Protein AF-B6W8Y2-F1 (afdb_monomer_lite)

Radius of gyration: 13.49 Å; chains: 1; bounding box: 36×32×31 Å

Sequence (85 aa):
MIKNIIFDLDGTISKSADGILNAFEYALDKMGKAYDRDQLFKYIGPPLRDSFVKELGEDLADDGVEFYRSYYLKKENTRHLFMMV

InterPro domains:
  IPR023198 Phosphoglycolate phosphatase-like, domain 2 [G3DSA:1.10.150.240] (16-76)
  IPR036412 HAD-like superfamily [SSF56784] (1-76)
  IPR041492 Haloacid dehalogenase-like hydrolase [PF13419] (5-79)

Foldseek 3Di:
DDDDDDDDDPDCVVVVQVLQLVLLVQLCVVVVHDDDSVVCSVVPPDDQLVSQCVVPNPVCSVSSVVSSVVSVVVVCVVPPDDDDD

pLDDT: mean 75.8, std 20.28, range [34.62, 95.31]

Structure (mmCIF, N/CA/C/O backbone):
data_AF-B6W8Y2-F1
#
_entry.id   AF-B6W8Y2-F1
#
loop_
_atom_site.group_PDB
_atom_site.id
_atom_site.type_symbol
_atom_site.label_atom_id
_atom_site.label_alt_id
_atom_site.label_comp_id
_atom_site.label_asym_id
_atom_site.label_entity_id
_atom_site.label_seq_id
_atom_site.pdbx_PDB_ins_code
_atom_site.Cartn_x
_atom_site.Cartn_y
_atom_site.Cartn_z
_atom_site.occupancy
_atom_site.B_iso_or_equiv
_atom_site.auth_seq_id
_atom_site.auth_comp_id
_atom_site.auth_asym_id
_atom_site.auth_atom_id
_atom_site.pdbx_PDB_model_num
ATOM 1 N N . MET A 1 1 ? 24.716 15.808 -8.882 1.00 38.81 1 MET A N 1
ATOM 2 C CA . MET A 1 1 ? 23.287 15.729 -8.507 1.00 38.81 1 MET A CA 1
ATOM 3 C C . MET A 1 1 ? 22.583 14.897 -9.558 1.00 38.81 1 MET A C 1
ATOM 5 O O . MET A 1 1 ? 22.413 15.389 -10.666 1.00 38.81 1 MET A O 1
ATOM 9 N N . ILE A 1 2 ? 22.248 13.643 -9.262 1.00 37.03 2 ILE A N 1
ATOM 10 C CA . ILE A 1 2 ? 21.468 12.831 -10.200 1.00 37.03 2 ILE A CA 1
ATOM 11 C C . ILE A 1 2 ? 20.010 13.287 -10.078 1.00 37.03 2 ILE A C 1
ATOM 13 O O . ILE A 1 2 ? 19.330 12.977 -9.107 1.00 37.03 2 ILE A O 1
ATOM 17 N N . LYS A 1 3 ? 19.574 14.114 -11.031 1.00 45.38 3 LYS A N 1
ATOM 18 C CA . LYS A 1 3 ? 18.166 14.304 -11.382 1.00 45.38 3 LYS A CA 1
ATOM 19 C C . LYS A 1 3 ? 17.910 13.319 -12.515 1.00 45.38 3 LYS A C 1
ATOM 21 O O . LYS A 1 3 ? 18.696 13.317 -13.457 1.00 45.38 3 LYS A O 1
ATOM 26 N N . ASN A 1 4 ? 16.839 12.542 -12.413 1.00 41.00 4 ASN A N 1
ATOM 27 C CA . ASN A 1 4 ? 16.384 11.499 -13.343 1.00 41.00 4 ASN A CA 1
ATOM 28 C C . ASN A 1 4 ? 16.829 10.091 -12.924 1.00 41.00 4 ASN A C 1
ATOM 30 O O . ASN A 1 4 ? 17.941 9.650 -13.204 1.00 41.00 4 ASN A O 1
ATOM 34 N N . ILE A 1 5 ? 15.907 9.391 -12.261 1.00 50.97 5 ILE A N 1
ATOM 35 C CA . ILE A 1 5 ? 15.909 7.933 -12.169 1.00 50.97 5 ILE A CA 1
ATOM 36 C C . ILE A 1 5 ? 15.195 7.450 -13.434 1.00 50.97 5 ILE A C 1
ATOM 38 O O . ILE A 1 5 ? 14.013 7.731 -13.622 1.00 50.97 5 ILE A O 1
ATOM 42 N N . ILE A 1 6 ? 15.931 6.801 -14.333 1.00 48.38 6 ILE A N 1
ATOM 43 C CA . ILE A 1 6 ? 15.377 6.151 -15.522 1.00 48.38 6 ILE A CA 1
ATOM 44 C C . ILE A 1 6 ? 15.256 4.671 -15.173 1.00 48.38 6 ILE A C 1
ATOM 46 O O . ILE A 1 6 ? 16.269 4.009 -14.958 1.00 48.38 6 ILE A O 1
ATOM 50 N N . PHE A 1 7 ? 14.025 4.174 -15.078 1.00 51.53 7 PHE A N 1
ATOM 51 C CA . PHE A 1 7 ? 13.763 2.743 -14.972 1.00 51.53 7 PHE A CA 1
ATOM 52 C C . PHE A 1 7 ? 13.705 2.132 -16.371 1.00 51.53 7 PHE A C 1
ATOM 54 O O . PHE A 1 7 ? 12.980 2.621 -17.237 1.00 51.53 7 PHE A O 1
ATOM 61 N N . ASP A 1 8 ? 14.468 1.061 -16.570 1.00 48.34 8 ASP A N 1
ATOM 62 C CA . ASP A 1 8 ? 14.359 0.180 -17.731 1.00 48.34 8 ASP A CA 1
ATOM 63 C C . ASP A 1 8 ? 12.996 -0.546 -17.691 1.00 48.34 8 ASP A C 1
ATOM 65 O O . ASP A 1 8 ? 12.647 -1.168 -16.683 1.00 48.34 8 ASP A O 1
ATOM 69 N N . LEU A 1 9 ? 12.178 -0.381 -18.738 1.00 50.38 9 LEU A N 1
ATOM 70 C CA . LEU A 1 9 ? 10.732 -0.659 -18.713 1.00 50.38 9 LEU A CA 1
ATOM 71 C C . LEU A 1 9 ? 10.347 -2.038 -19.297 1.00 50.38 9 LEU A C 1
ATOM 73 O O . LEU A 1 9 ? 9.282 -2.562 -18.973 1.00 50.38 9 LEU A O 1
ATOM 77 N N . ASP A 1 10 ? 11.178 -2.668 -20.132 1.00 50.22 10 ASP A N 1
ATOM 78 C CA . ASP A 1 10 ? 10.665 -3.609 -21.152 1.00 50.22 10 ASP A CA 1
ATOM 79 C C . ASP A 1 10 ? 10.736 -5.119 -20.819 1.00 50.22 10 ASP A C 1
ATOM 81 O O . ASP A 1 10 ? 10.778 -5.982 -21.691 1.00 50.22 10 ASP A O 1
ATOM 85 N N . GLY A 1 11 ? 10.695 -5.496 -19.539 1.00 42.62 11 GLY A N 1
ATOM 86 C CA . GLY A 1 11 ? 10.638 -6.929 -19.182 1.00 42.62 11 GLY A CA 1
ATOM 87 C C . GLY A 1 11 ? 10.297 -7.264 -17.734 1.00 42.62 11 GLY A C 1
ATOM 88 O O . GLY A 1 11 ? 9.867 -8.380 -17.429 1.00 42.62 11 GLY A O 1
ATOM 89 N N . THR A 1 12 ? 10.432 -6.290 -16.836 1.00 48.75 12 THR A N 1
ATOM 90 C CA . THR A 1 12 ? 10.211 -6.468 -15.394 1.00 48.75 12 THR A CA 1
ATOM 91 C C . THR A 1 12 ? 8.812 -6.005 -14.976 1.00 48.75 12 THR A C 1
ATOM 93 O O . THR A 1 12 ? 8.219 -6.581 -14.063 1.00 48.75 12 THR A O 1
ATOM 96 N N . ILE A 1 13 ? 8.219 -5.033 -15.681 1.00 45.34 13 ILE A N 1
ATOM 97 C CA . ILE A 1 13 ? 6.983 -4.353 -15.256 1.00 45.34 13 ILE A CA 1
ATOM 98 C C . ILE A 1 13 ? 5.748 -5.255 -15.276 1.00 45.34 13 ILE A C 1
ATOM 100 O O . ILE A 1 13 ? 4.958 -5.200 -14.339 1.00 45.34 13 ILE A O 1
ATOM 104 N N . SER A 1 14 ? 5.602 -6.151 -16.256 1.00 49.97 14 SER A N 1
ATOM 105 C CA . SER A 1 14 ? 4.445 -7.061 -16.291 1.00 49.97 14 SER A CA 1
ATOM 106 C C . SER A 1 14 ? 4.425 -8.030 -15.095 1.00 49.97 14 SER A C 1
ATOM 108 O O . SER A 1 14 ? 3.385 -8.199 -14.469 1.00 49.97 14 SER A O 1
ATOM 110 N N . LYS A 1 15 ? 5.581 -8.575 -14.679 1.00 55.22 15 LYS A N 1
ATOM 111 C CA . LYS A 1 15 ? 5.692 -9.367 -13.432 1.00 55.22 15 LYS A CA 1
ATOM 112 C C . LYS A 1 15 ? 5.606 -8.501 -12.171 1.00 55.22 15 LYS A C 1
ATOM 114 O O . LYS A 1 15 ? 5.265 -9.004 -11.100 1.00 55.22 15 LYS A O 1
ATOM 119 N N . SER A 1 16 ? 5.937 -7.217 -12.292 1.00 66.81 16 SER A N 1
ATOM 120 C CA . SER A 1 16 ? 5.861 -6.253 -11.195 1.00 66.81 16 SER A CA 1
ATOM 121 C C . SER A 1 16 ? 4.425 -5.848 -10.905 1.00 66.81 16 SER A C 1
ATOM 123 O O . SER A 1 16 ? 4.105 -5.709 -9.737 1.00 66.81 16 SER A O 1
ATOM 125 N N . ALA A 1 17 ? 3.555 -5.732 -11.914 1.00 76.25 17 ALA A N 1
ATOM 126 C CA . ALA A 1 17 ? 2.153 -5.357 -11.729 1.00 76.25 17 ALA A CA 1
ATOM 127 C C . ALA A 1 17 ? 1.440 -6.313 -10.762 1.00 76.25 17 ALA A C 1
ATOM 129 O O . ALA A 1 17 ? 0.946 -5.872 -9.730 1.00 76.25 17 ALA A O 1
ATOM 130 N N . ASP A 1 18 ? 1.505 -7.625 -11.001 1.00 82.69 18 ASP A N 1
ATOM 131 C CA . ASP A 1 18 ? 0.941 -8.611 -10.070 1.00 82.69 18 ASP A CA 1
ATOM 132 C C . ASP A 1 18 ? 1.613 -8.560 -8.692 1.00 82.69 18 ASP A C 1
ATOM 134 O O . ASP A 1 18 ? 0.965 -8.746 -7.666 1.00 82.69 18 ASP A O 1
ATOM 138 N N . GLY A 1 19 ? 2.925 -8.313 -8.639 1.00 84.12 19 GLY A N 1
ATOM 139 C CA . GLY A 1 19 ? 3.651 -8.143 -7.380 1.00 84.12 19 GLY A CA 1
ATOM 140 C C . GLY A 1 19 ? 3.155 -6.949 -6.562 1.00 84.12 19 GLY A C 1
ATOM 141 O O . GLY A 1 19 ? 2.936 -7.100 -5.361 1.00 84.12 19 GLY A O 1
ATOM 142 N N . ILE A 1 20 ? 2.947 -5.814 -7.228 1.00 85.12 20 ILE A N 1
ATOM 143 C CA . ILE A 1 20 ? 2.473 -4.555 -6.652 1.00 85.12 20 ILE A CA 1
ATOM 144 C C . ILE A 1 20 ? 1.039 -4.736 -6.163 1.00 85.12 20 ILE A C 1
ATOM 146 O O . ILE A 1 20 ? 0.745 -4.423 -5.012 1.00 85.12 20 ILE A O 1
ATOM 150 N N . LEU A 1 21 ? 0.164 -5.305 -6.998 1.00 89.88 21 LEU A N 1
ATOM 151 C CA . LEU A 1 21 ? -1.231 -5.560 -6.641 1.00 89.88 21 LEU A CA 1
ATOM 152 C C . LEU A 1 21 ? -1.323 -6.485 -5.426 1.00 89.88 21 LEU A C 1
ATOM 154 O O . LEU A 1 21 ? -1.946 -6.116 -4.441 1.00 89.88 21 LEU A O 1
ATOM 158 N N . ASN A 1 22 ? -0.618 -7.620 -5.431 1.00 91.38 22 ASN A N 1
ATOM 159 C CA . ASN A 1 22 ? -0.631 -8.548 -4.294 1.00 91.38 22 ASN A CA 1
ATOM 160 C C . ASN A 1 22 ? -0.103 -7.906 -2.994 1.00 91.38 22 ASN A C 1
ATOM 162 O O . ASN A 1 22 ? -0.537 -8.267 -1.903 1.00 91.38 22 ASN A O 1
ATOM 166 N N . ALA A 1 23 ? 0.852 -6.977 -3.088 1.00 90.62 23 ALA A N 1
ATOM 167 C CA . ALA A 1 23 ? 1.367 -6.255 -1.928 1.00 90.62 23 ALA A CA 1
ATOM 168 C C . ALA A 1 23 ? 0.367 -5.217 -1.392 1.00 90.62 23 ALA A C 1
ATOM 170 O O . ALA A 1 23 ? 0.250 -5.062 -0.176 1.00 90.62 23 ALA A O 1
ATOM 171 N N . PHE A 1 24 ? -0.371 -4.539 -2.278 1.00 92.19 24 PHE A N 1
ATOM 172 C CA . PHE A 1 24 ? -1.482 -3.660 -1.901 1.00 92.19 24 PHE A CA 1
ATOM 173 C C . PHE A 1 24 ? -2.605 -4.441 -1.223 1.00 92.19 24 PHE A C 1
ATOM 175 O O . PHE A 1 24 ? -3.034 -4.061 -0.139 1.00 92.19 24 PHE A O 1
ATOM 182 N N . GLU A 1 25 ? -3.029 -5.554 -1.819 1.00 93.94 25 GLU A N 1
ATOM 183 C CA . GLU A 1 25 ? -4.033 -6.448 -1.235 1.00 93.94 25 GLU A CA 1
ATOM 184 C C . GLU A 1 25 ? -3.611 -6.915 0.155 1.00 93.94 25 GLU A C 1
ATOM 186 O O . GLU A 1 25 ? -4.367 -6.776 1.110 1.00 93.94 25 GLU A O 1
ATOM 191 N N . TYR A 1 26 ? -2.360 -7.366 0.299 1.00 94.31 26 TYR A N 1
ATOM 192 C CA . TYR A 1 26 ? -1.817 -7.769 1.591 1.00 94.31 26 TYR A CA 1
ATOM 193 C C . TYR A 1 26 ? -1.870 -6.641 2.630 1.00 94.31 26 TYR A C 1
ATOM 195 O O . TYR A 1 26 ? -2.213 -6.890 3.787 1.00 94.31 26 TYR A O 1
ATOM 203 N N . ALA A 1 27 ? -1.522 -5.411 2.244 1.00 94.19 27 ALA A N 1
ATOM 204 C CA . ALA A 1 27 ? -1.582 -4.267 3.146 1.00 94.19 27 ALA A CA 1
ATOM 205 C C . ALA A 1 27 ? -3.023 -3.972 3.581 1.00 94.19 27 ALA A C 1
ATOM 207 O O . ALA A 1 27 ? -3.295 -3.857 4.775 1.00 94.19 27 ALA A O 1
ATOM 208 N N . LEU A 1 28 ? -3.957 -3.929 2.632 1.00 94.25 28 LEU A N 1
ATOM 209 C CA . LEU A 1 28 ? -5.366 -3.647 2.903 1.00 94.25 28 LEU A CA 1
ATOM 210 C C . LEU A 1 28 ? -6.015 -4.759 3.743 1.00 94.25 28 LEU A C 1
ATOM 212 O O . LEU A 1 28 ? -6.706 -4.453 4.716 1.00 94.25 28 LEU A O 1
ATOM 216 N N . ASP A 1 29 ? -5.695 -6.028 3.474 1.00 95.31 29 ASP A N 1
ATOM 217 C CA . ASP A 1 29 ? -6.107 -7.178 4.289 1.00 95.31 29 ASP A CA 1
ATOM 218 C C . ASP A 1 29 ? -5.599 -7.060 5.733 1.00 95.31 29 ASP A C 1
ATOM 220 O O . ASP A 1 29 ? -6.350 -7.281 6.686 1.00 95.31 29 ASP A O 1
ATOM 224 N N . LYS A 1 30 ? -4.324 -6.683 5.926 1.00 94.50 30 LYS A N 1
ATOM 225 C CA . LYS A 1 30 ? -3.735 -6.496 7.265 1.00 94.50 30 LYS A CA 1
ATOM 226 C C . LYS A 1 30 ? -4.381 -5.366 8.048 1.00 94.50 30 LYS A C 1
ATOM 228 O O . LYS A 1 30 ? -4.449 -5.443 9.273 1.00 94.50 30 LYS A O 1
ATOM 233 N N . MET A 1 31 ? -4.879 -4.363 7.342 1.00 92.81 31 MET A N 1
ATOM 234 C CA . MET A 1 31 ? -5.582 -3.223 7.918 1.00 92.81 31 MET A CA 1
ATOM 235 C C . MET A 1 31 ? -7.093 -3.460 8.052 1.00 92.81 31 MET A C 1
ATOM 237 O O . MET A 1 31 ? -7.807 -2.577 8.530 1.00 92.81 31 MET A O 1
ATOM 241 N N . GLY A 1 32 ? -7.593 -4.630 7.634 1.00 94.06 32 GLY A N 1
ATOM 242 C CA . GLY A 1 32 ? -9.017 -4.963 7.662 1.00 94.06 32 GLY A CA 1
ATOM 243 C C . GLY A 1 32 ? -9.860 -4.070 6.749 1.00 94.06 32 GLY A C 1
ATOM 244 O O . GLY A 1 32 ? -11.006 -3.758 7.078 1.00 94.06 32 GLY A O 1
ATOM 245 N N . LYS A 1 33 ? -9.286 -3.600 5.637 1.00 92.25 33 LYS A N 1
ATOM 246 C CA . LYS A 1 33 ? -9.933 -2.703 4.676 1.00 92.25 33 LYS A CA 1
ATOM 247 C C . LYS A 1 33 ? -10.428 -3.500 3.479 1.00 92.25 33 LYS A C 1
ATOM 249 O O . LYS A 1 33 ? -9.696 -4.305 2.917 1.00 92.25 33 LYS A O 1
ATOM 254 N N . ALA A 1 34 ? -11.677 -3.260 3.091 1.00 91.50 34 ALA A N 1
ATOM 255 C CA . ALA A 1 34 ? -12.217 -3.805 1.854 1.00 91.50 34 ALA A CA 1
ATOM 256 C C . ALA A 1 34 ? -11.598 -3.079 0.654 1.00 91.50 34 ALA A C 1
ATOM 258 O O . ALA A 1 34 ? -11.380 -1.870 0.715 1.00 91.50 34 ALA A O 1
ATOM 259 N N . TYR A 1 35 ? -11.357 -3.808 -0.431 1.00 89.75 35 TYR A N 1
ATO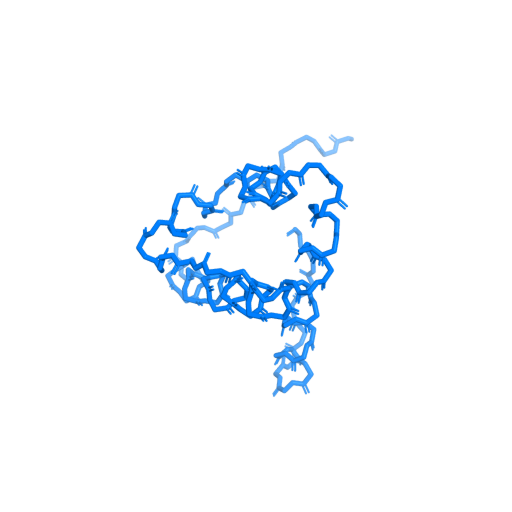M 260 C CA . TYR A 1 35 ? -10.806 -3.268 -1.668 1.00 89.75 35 TYR A CA 1
ATOM 261 C C . TYR A 1 35 ? -11.395 -3.970 -2.885 1.00 89.75 35 TYR A C 1
ATOM 263 O O . TYR A 1 35 ? -11.900 -5.090 -2.801 1.00 89.75 35 TYR A O 1
ATOM 271 N N . ASP A 1 36 ? -11.292 -3.298 -4.026 1.00 90.50 36 ASP A N 1
ATOM 272 C CA . ASP A 1 36 ? -11.544 -3.874 -5.340 1.00 90.50 36 ASP A CA 1
ATOM 273 C C . ASP A 1 36 ? -10.208 -3.981 -6.079 1.00 90.50 36 ASP A C 1
ATOM 275 O O . ASP A 1 36 ? -9.539 -2.972 -6.317 1.00 90.50 36 ASP A O 1
ATOM 279 N N . ARG A 1 37 ? -9.814 -5.208 -6.434 1.00 86.94 37 ARG A N 1
ATOM 280 C CA . ARG A 1 37 ? -8.539 -5.485 -7.103 1.00 86.94 37 ARG A CA 1
ATOM 281 C C . ARG A 1 37 ? -8.400 -4.704 -8.408 1.00 86.94 37 ARG A C 1
ATOM 283 O O . ARG A 1 37 ? -7.312 -4.204 -8.697 1.00 86.94 37 ARG A O 1
ATOM 290 N N . ASP A 1 38 ? -9.486 -4.528 -9.156 1.00 88.25 38 ASP A N 1
ATOM 291 C CA . ASP A 1 38 ? -9.452 -3.806 -10.431 1.00 88.25 38 ASP A CA 1
ATOM 292 C C . ASP A 1 38 ? -9.198 -2.305 -10.223 1.00 88.25 38 ASP A C 1
ATOM 294 O O . ASP A 1 38 ? -8.560 -1.643 -11.046 1.00 88.25 38 ASP A O 1
ATOM 298 N N . GLN A 1 39 ? -9.611 -1.762 -9.074 1.00 87.19 39 GLN A N 1
ATOM 299 C CA . GLN A 1 39 ? -9.319 -0.380 -8.697 1.00 87.19 39 GLN A CA 1
ATOM 300 C C . GLN A 1 39 ? -7.859 -0.172 -8.300 1.00 87.19 39 GLN A C 1
ATOM 302 O O . GLN A 1 39 ? -7.367 0.949 -8.417 1.00 87.19 39 GLN A O 1
ATOM 307 N N . LEU A 1 40 ? -7.144 -1.214 -7.870 1.00 87.12 40 LEU A N 1
ATOM 308 C CA . LEU A 1 40 ? -5.754 -1.090 -7.425 1.00 87.12 40 LEU A CA 1
ATOM 309 C C . LEU A 1 40 ? -4.781 -0.809 -8.578 1.00 87.12 40 LEU A C 1
ATOM 311 O O . LEU A 1 40 ? -3.724 -0.220 -8.354 1.00 87.12 40 LEU A O 1
ATOM 315 N N . PHE A 1 41 ? -5.146 -1.130 -9.825 1.00 85.69 41 PHE A N 1
ATOM 316 C CA . PHE A 1 41 ? -4.321 -0.818 -11.000 1.00 85.69 41 PHE A CA 1
ATOM 317 C C . PHE A 1 41 ? -4.029 0.683 -11.145 1.00 85.69 41 PHE A C 1
ATOM 319 O O . PHE A 1 41 ? -2.966 1.049 -11.646 1.00 85.69 41 PHE A O 1
ATOM 326 N N . LYS A 1 42 ? -4.914 1.563 -10.651 1.00 84.06 42 LYS A N 1
ATOM 327 C CA . LYS A 1 42 ? -4.704 3.024 -10.677 1.00 84.06 42 LYS A CA 1
ATOM 328 C C . LYS A 1 42 ? -3.553 3.493 -9.774 1.00 84.06 42 LYS A C 1
ATOM 330 O O . LYS A 1 42 ? -3.114 4.634 -9.896 1.00 84.06 42 LYS A O 1
ATOM 335 N N . TYR A 1 43 ? -3.079 2.627 -8.878 1.00 82.88 43 TYR A N 1
ATOM 336 C CA . TYR A 1 43 ? -1.967 2.883 -7.960 1.00 82.88 43 TYR A CA 1
ATOM 337 C C . TYR A 1 43 ? -0.622 2.357 -8.475 1.00 82.88 43 TYR A C 1
ATOM 339 O O . TYR A 1 43 ? 0.402 2.518 -7.814 1.00 82.88 43 TYR A O 1
ATOM 347 N N . ILE A 1 44 ? -0.590 1.781 -9.681 1.00 83.00 44 ILE A N 1
ATOM 348 C CA . ILE A 1 44 ? 0.654 1.430 -10.366 1.00 83.00 44 ILE A CA 1
ATOM 349 C C . ILE A 1 44 ? 1.183 2.675 -11.086 1.00 83.00 44 ILE A C 1
ATOM 351 O O . ILE A 1 44 ? 0.597 3.136 -12.063 1.00 83.00 44 ILE A O 1
ATOM 355 N N . GLY A 1 45 ? 2.302 3.220 -10.605 1.00 77.50 45 GLY A N 1
ATOM 356 C CA . GLY A 1 45 ? 2.976 4.382 -11.198 1.00 77.50 45 GLY A CA 1
ATOM 357 C C . GLY A 1 45 ? 3.045 5.617 -10.290 1.00 77.50 45 GLY A C 1
ATOM 358 O O . GLY A 1 45 ? 4.128 6.196 -10.187 1.00 77.50 45 GLY A O 1
ATOM 359 N N . PRO A 1 46 ? 1.956 6.038 -9.613 1.00 82.38 46 PRO A N 1
ATOM 360 C CA . PRO A 1 46 ? 2.023 7.107 -8.620 1.00 82.38 46 PRO A CA 1
ATOM 361 C C . PRO A 1 46 ? 2.938 6.755 -7.435 1.00 82.38 46 PRO A C 1
ATOM 363 O O . PRO A 1 46 ? 3.191 5.576 -7.177 1.00 82.38 46 PRO A O 1
ATOM 366 N N . PRO A 1 47 ? 3.396 7.752 -6.654 1.00 86.31 47 PRO A N 1
ATOM 367 C CA . PRO A 1 47 ? 4.098 7.491 -5.404 1.00 86.31 47 PRO A CA 1
ATOM 368 C C . PRO A 1 47 ? 3.266 6.601 -4.469 1.00 86.31 47 PRO A C 1
ATOM 370 O O . PRO A 1 47 ? 2.058 6.791 -4.304 1.00 86.31 47 PRO A O 1
ATOM 373 N N . LEU A 1 48 ? 3.923 5.623 -3.841 1.00 86.44 48 LEU A N 1
ATOM 374 C CA . LEU A 1 48 ? 3.253 4.614 -3.016 1.00 86.44 48 LEU A CA 1
ATOM 375 C C . LEU A 1 48 ? 2.475 5.241 -1.851 1.00 86.44 48 LEU A C 1
ATOM 377 O O . LEU A 1 48 ? 1.317 4.901 -1.630 1.00 86.44 48 LEU A O 1
ATOM 381 N N . ARG A 1 49 ? 3.098 6.186 -1.133 1.00 88.44 49 ARG A N 1
ATOM 382 C CA . ARG A 1 49 ? 2.457 6.877 -0.006 1.00 88.44 49 ARG A CA 1
ATOM 383 C C . ARG A 1 49 ? 1.218 7.640 -0.463 1.00 88.44 49 ARG A C 1
ATOM 385 O O . ARG A 1 49 ? 0.164 7.465 0.128 1.00 88.44 49 ARG A O 1
ATOM 392 N N . ASP A 1 50 ? 1.309 8.401 -1.552 1.00 89.31 50 ASP A N 1
ATOM 393 C CA . ASP A 1 50 ? 0.174 9.152 -2.108 1.00 89.31 50 ASP A CA 1
ATOM 394 C C . ASP A 1 50 ? -0.995 8.234 -2.488 1.00 89.31 50 ASP A C 1
ATOM 396 O O . ASP A 1 50 ? -2.159 8.611 -2.350 1.00 89.31 50 ASP A O 1
ATOM 400 N N . SER A 1 51 ? -0.693 7.023 -2.960 1.00 90.44 51 SER A N 1
ATOM 401 C CA . SER A 1 51 ? -1.703 6.006 -3.261 1.00 90.44 51 SER A CA 1
ATOM 402 C C . SER A 1 51 ? -2.421 5.538 -1.993 1.00 90.44 51 SER A C 1
ATOM 404 O O . SER A 1 51 ? -3.649 5.492 -1.970 1.00 90.44 51 SER A O 1
ATOM 406 N N . PHE A 1 52 ? -1.683 5.284 -0.910 1.00 91.38 52 PHE A N 1
ATOM 407 C CA . PHE A 1 52 ? -2.274 4.932 0.382 1.00 91.38 52 PHE A CA 1
ATOM 408 C C . PHE A 1 52 ? -3.005 6.096 1.054 1.00 91.38 52 PHE A C 1
ATOM 410 O O . PHE A 1 52 ? -4.065 5.871 1.622 1.00 91.38 52 PHE A O 1
ATOM 417 N N . VAL A 1 53 ? -2.531 7.338 0.932 1.00 93.12 53 VAL A N 1
ATOM 418 C CA . VAL A 1 53 ? -3.272 8.518 1.413 1.00 93.12 53 VAL A CA 1
ATOM 419 C C . VAL A 1 53 ? -4.630 8.617 0.713 1.00 93.12 53 VAL A C 1
ATOM 421 O O . VAL A 1 53 ? -5.633 8.911 1.359 1.00 93.12 53 VAL A O 1
ATOM 424 N N . LYS A 1 54 ? -4.692 8.345 -0.597 1.00 89.62 54 LYS A N 1
ATOM 425 C CA . LYS A 1 54 ? -5.956 8.358 -1.353 1.00 89.62 54 LYS A CA 1
ATOM 426 C C . LYS A 1 54 ? -6.903 7.229 -0.955 1.00 89.62 54 LYS A C 1
ATOM 428 O O . LYS A 1 54 ? -8.110 7.446 -0.955 1.00 89.62 54 LYS A O 1
ATOM 433 N N . GLU A 1 55 ? -6.370 6.050 -0.650 1.00 89.06 55 GLU A N 1
ATOM 434 C CA . GLU A 1 55 ? -7.176 4.872 -0.314 1.00 89.06 55 GLU A CA 1
ATOM 435 C C . GLU A 1 55 ? -7.599 4.845 1.167 1.00 89.06 55 GLU A C 1
ATOM 437 O O . GLU A 1 55 ? -8.705 4.423 1.491 1.00 89.06 55 GLU A O 1
ATOM 442 N N . LEU A 1 56 ? -6.736 5.309 2.075 1.00 90.31 56 LEU A N 1
ATOM 443 C CA . LEU A 1 56 ? -6.864 5.112 3.524 1.00 90.31 56 LEU A CA 1
ATOM 444 C C . LEU A 1 56 ? -6.912 6.408 4.345 1.00 90.31 56 LEU A C 1
ATOM 446 O O . LEU A 1 56 ? -7.325 6.362 5.504 1.00 90.31 56 LEU A O 1
ATOM 450 N N . GLY A 1 57 ? -6.522 7.544 3.762 1.00 91.62 57 GLY A N 1
ATOM 451 C CA . GLY A 1 57 ? -6.305 8.808 4.472 1.00 91.62 57 GLY A CA 1
ATOM 452 C C . GLY A 1 57 ? -4.877 8.956 5.009 1.00 91.62 57 GLY A C 1
ATOM 453 O O . GLY A 1 57 ? -4.121 7.990 5.062 1.00 91.62 57 GLY A O 1
ATOM 454 N N . GLU A 1 58 ? -4.504 10.180 5.397 1.00 94.44 5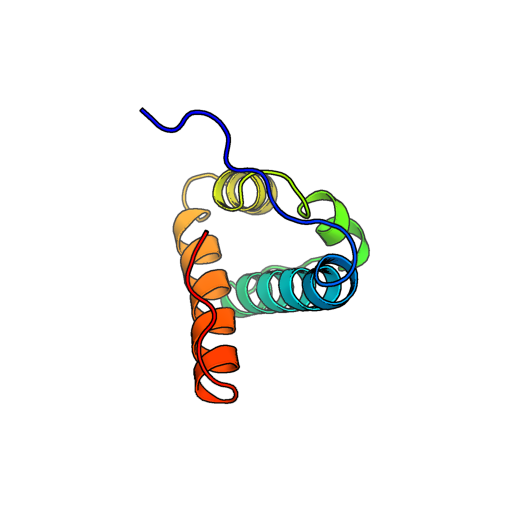8 GLU A N 1
ATOM 455 C CA . GLU A 1 58 ? -3.160 10.511 5.917 1.00 94.44 58 GLU A CA 1
ATOM 456 C C . GLU A 1 58 ? -2.780 9.653 7.130 1.00 94.44 58 GLU A C 1
ATOM 458 O O . GLU A 1 58 ? -1.744 8.995 7.118 1.00 94.44 58 GLU A O 1
ATOM 463 N N . ASP A 1 59 ? -3.676 9.561 8.116 1.00 94.31 59 ASP A N 1
ATOM 464 C CA . ASP A 1 59 ? -3.411 8.903 9.403 1.00 94.31 59 ASP A CA 1
ATOM 465 C C . ASP A 1 59 ? -3.030 7.418 9.282 1.00 94.31 59 ASP A C 1
ATOM 467 O O . ASP A 1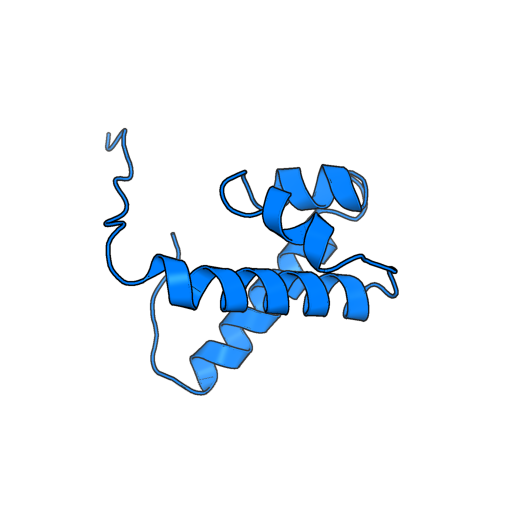 59 ? -2.395 6.867 10.175 1.00 94.31 59 ASP A O 1
ATOM 471 N N . LEU A 1 60 ? -3.443 6.763 8.194 1.00 92.94 60 LEU A N 1
ATOM 472 C CA . LEU A 1 60 ? -3.252 5.331 7.956 1.00 92.94 60 LEU A CA 1
ATOM 473 C C . LEU A 1 60 ? -2.300 5.047 6.787 1.00 92.94 60 LEU A C 1
ATOM 475 O O . LEU A 1 60 ? -2.014 3.885 6.487 1.00 92.94 60 LEU A O 1
ATOM 479 N N . ALA A 1 61 ? -1.822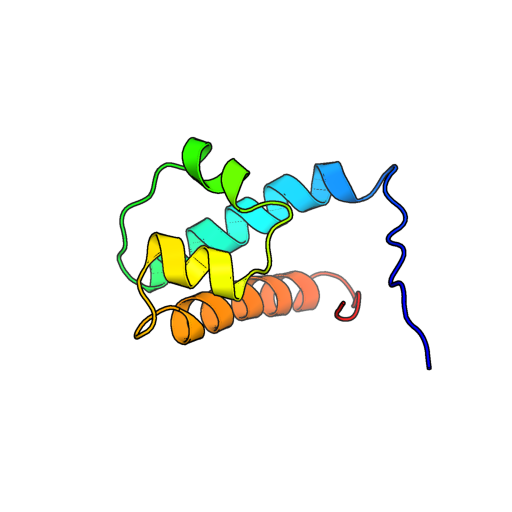 6.081 6.093 1.00 93.00 61 ALA A N 1
ATOM 480 C CA . ALA A 1 61 ? -1.038 5.892 4.882 1.00 93.00 61 ALA A CA 1
ATOM 481 C C . ALA A 1 61 ? 0.316 5.242 5.167 1.00 93.00 61 ALA A C 1
ATOM 483 O O . ALA A 1 61 ? 0.745 4.356 4.425 1.00 93.00 61 ALA A O 1
ATOM 484 N N . ASP A 1 62 ? 0.973 5.666 6.245 1.00 93.38 62 ASP A N 1
ATOM 485 C CA . ASP A 1 62 ? 2.292 5.160 6.616 1.00 93.38 62 ASP A CA 1
ATOM 486 C C . ASP A 1 62 ? 2.226 3.686 7.052 1.00 93.38 62 ASP A C 1
ATOM 488 O O . ASP A 1 62 ? 3.022 2.882 6.564 1.00 93.38 62 ASP A O 1
ATOM 492 N N . ASP A 1 63 ? 1.202 3.289 7.816 1.00 94.75 63 ASP A N 1
ATOM 493 C CA . ASP A 1 63 ? 0.941 1.882 8.162 1.00 94.75 63 ASP A CA 1
ATOM 494 C C . ASP A 1 63 ? 0.734 1.016 6.905 1.00 94.75 63 ASP A C 1
ATOM 496 O O . ASP A 1 63 ? 1.290 -0.080 6.776 1.00 94.75 63 ASP A O 1
ATOM 500 N N . GLY A 1 64 ? -0.035 1.518 5.931 1.00 93.50 64 GLY A N 1
ATOM 501 C CA . GLY A 1 64 ? -0.252 0.837 4.652 1.00 93.50 64 GLY A CA 1
ATOM 502 C C . GLY A 1 64 ? 1.048 0.633 3.870 1.00 93.50 64 GLY A C 1
ATOM 503 O O . GLY A 1 64 ? 1.318 -0.465 3.369 1.00 93.50 64 GLY A O 1
ATOM 504 N N . VAL A 1 65 ? 1.901 1.661 3.829 1.00 91.94 65 VAL A N 1
ATOM 505 C CA . VAL A 1 65 ? 3.238 1.588 3.220 1.00 91.94 65 VAL A CA 1
ATOM 506 C C . VAL A 1 65 ? 4.114 0.556 3.933 1.00 91.94 65 VAL A C 1
ATOM 508 O O . VAL A 1 65 ? 4.816 -0.209 3.262 1.00 91.94 65 VAL A O 1
ATOM 511 N N . GLU A 1 66 ? 4.088 0.500 5.264 1.00 93.38 66 GLU A N 1
ATOM 512 C CA . GLU A 1 66 ? 4.859 -0.480 6.033 1.00 93.38 66 GLU A CA 1
ATOM 513 C C . GLU A 1 66 ? 4.420 -1.914 5.732 1.00 93.38 66 GLU A C 1
ATOM 515 O O . GLU A 1 66 ? 5.263 -2.766 5.418 1.00 93.38 66 GLU A O 1
ATOM 520 N N . PHE A 1 67 ? 3.113 -2.194 5.734 1.00 94.00 67 PHE A N 1
ATOM 521 C CA . PHE A 1 67 ? 2.616 -3.526 5.390 1.00 94.00 67 PHE A CA 1
ATOM 522 C C . PHE A 1 67 ? 2.957 -3.913 3.951 1.00 94.00 67 PHE A C 1
ATOM 524 O O . PHE A 1 67 ? 3.430 -5.033 3.724 1.00 94.00 67 PHE A O 1
ATOM 531 N N . TYR A 1 68 ? 2.809 -2.988 3.002 1.00 90.94 68 TYR A N 1
ATOM 532 C CA . TYR A 1 68 ? 3.210 -3.192 1.611 1.00 90.94 68 TYR A CA 1
ATOM 533 C C . TYR A 1 68 ? 4.695 -3.573 1.507 1.00 90.94 68 TYR A C 1
ATOM 535 O O . TYR A 1 68 ? 5.054 -4.574 0.881 1.00 90.94 68 TYR A O 1
ATOM 543 N N . ARG A 1 69 ? 5.583 -2.817 2.166 1.00 87.62 69 ARG A N 1
ATOM 544 C CA . ARG A 1 69 ? 7.030 -3.096 2.164 1.00 87.62 69 ARG A CA 1
ATOM 545 C C . ARG A 1 69 ? 7.349 -4.428 2.839 1.00 87.62 69 ARG A C 1
ATOM 547 O O . ARG A 1 69 ? 8.206 -5.165 2.352 1.00 87.62 69 ARG A O 1
ATOM 554 N N . SER A 1 70 ? 6.638 -4.775 3.912 1.00 88.25 70 SER A N 1
ATOM 555 C CA . SER A 1 70 ? 6.815 -6.054 4.610 1.00 88.25 70 SER A CA 1
ATOM 556 C C . SER A 1 70 ? 6.507 -7.258 3.712 1.00 88.25 70 SER A C 1
ATOM 558 O O . SER A 1 70 ? 7.205 -8.273 3.787 1.00 88.25 70 SER A O 1
ATOM 560 N N . TYR A 1 71 ? 5.521 -7.139 2.813 1.00 87.56 71 TYR A N 1
ATOM 561 C CA . TYR A 1 71 ? 5.214 -8.174 1.827 1.00 87.56 71 TYR A CA 1
ATOM 562 C C . TYR A 1 71 ? 6.397 -8.408 0.882 1.00 87.56 71 TYR A C 1
ATOM 564 O O . TYR A 1 71 ? 6.799 -9.555 0.670 1.00 87.56 71 TYR A O 1
ATOM 572 N N . TYR A 1 72 ? 7.000 -7.332 0.368 1.00 75.25 72 TYR A N 1
ATOM 573 C CA . TYR A 1 72 ? 8.173 -7.424 -0.501 1.00 75.25 72 TYR A CA 1
ATOM 574 C C . TYR A 1 72 ? 9.376 -8.026 0.223 1.00 75.25 72 TYR A C 1
ATOM 576 O O . TYR A 1 72 ? 9.948 -8.991 -0.273 1.00 75.25 72 TYR A O 1
ATOM 584 N N . LEU A 1 73 ? 9.696 -7.555 1.431 1.00 78.06 73 LEU A N 1
ATOM 585 C CA . LEU A 1 73 ? 10.796 -8.107 2.233 1.00 78.06 73 LEU A CA 1
ATOM 586 C C . LEU A 1 73 ? 10.609 -9.607 2.512 1.00 78.06 73 LEU A C 1
ATOM 588 O O . LEU A 1 73 ? 11.551 -10.394 2.406 1.00 78.06 73 LEU A O 1
ATOM 592 N N . LYS A 1 74 ? 9.377 -10.036 2.809 1.00 75.88 74 LYS A N 1
ATOM 593 C CA . LYS A 1 74 ? 9.055 -11.452 3.026 1.00 75.88 74 LYS A CA 1
ATOM 594 C C . LYS A 1 74 ? 9.191 -12.278 1.743 1.00 75.88 74 LYS A C 1
ATOM 596 O O . LYS A 1 74 ? 9.666 -13.413 1.790 1.00 75.88 74 LYS A O 1
ATOM 601 N N . LYS A 1 75 ? 8.794 -11.718 0.598 1.00 66.44 75 LYS A N 1
ATOM 602 C CA . LYS A 1 75 ? 8.919 -12.361 -0.716 1.00 66.44 75 LYS A CA 1
ATOM 603 C C . LYS A 1 75 ? 10.388 -12.492 -1.143 1.00 66.44 75 LYS A C 1
ATOM 605 O O . LYS A 1 75 ? 10.775 -13.553 -1.633 1.00 66.44 75 LYS A O 1
ATOM 610 N N . GLU A 1 76 ? 11.214 -11.480 -0.880 1.00 56.59 76 GLU A N 1
ATOM 611 C CA . GLU A 1 76 ? 12.655 -11.478 -1.183 1.00 56.59 76 GLU A CA 1
ATOM 612 C C . GLU A 1 76 ? 13.475 -12.403 -0.278 1.00 56.59 76 GLU A C 1
ATOM 614 O O . GLU A 1 76 ? 14.434 -13.023 -0.731 1.00 56.59 76 GLU A O 1
ATOM 619 N N . ASN A 1 77 ? 13.049 -12.640 0.965 1.00 52.34 77 ASN A N 1
ATOM 620 C CA . ASN A 1 77 ? 13.681 -13.672 1.798 1.00 52.34 77 ASN A CA 1
ATOM 621 C C . ASN A 1 77 ? 13.538 -15.095 1.220 1.00 52.34 77 ASN A C 1
ATOM 623 O O . ASN A 1 77 ? 14.198 -16.022 1.684 1.00 52.34 77 ASN A O 1
ATOM 627 N N . THR A 1 78 ? 12.701 -15.271 0.192 1.00 52.50 78 THR A N 1
ATOM 628 C CA . THR A 1 78 ? 12.536 -16.538 -0.533 1.00 52.50 78 THR A CA 1
ATOM 629 C C . THR A 1 78 ? 13.27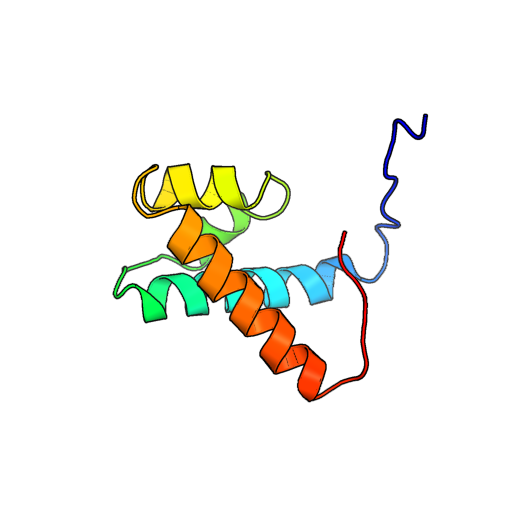6 -16.547 -1.884 1.00 52.50 78 THR A C 1
ATOM 631 O O . THR A 1 78 ? 13.471 -17.614 -2.467 1.00 52.50 78 THR A O 1
ATOM 634 N N . ARG A 1 79 ? 13.714 -15.389 -2.405 1.00 48.09 79 ARG A N 1
ATOM 635 C CA . ARG A 1 79 ? 14.465 -15.247 -3.667 1.00 48.09 79 ARG A CA 1
ATOM 636 C C . ARG A 1 79 ? 15.385 -14.030 -3.590 1.00 48.09 79 ARG A C 1
ATOM 638 O O . ARG A 1 79 ? 14.900 -12.916 -3.471 1.00 48.09 79 ARG A O 1
ATOM 645 N N . HIS A 1 80 ? 16.692 -14.272 -3.672 1.00 42.31 80 HIS A N 1
ATOM 646 C CA . HIS A 1 80 ? 17.764 -13.296 -3.472 1.00 42.31 80 HIS A CA 1
ATOM 647 C C . HIS A 1 80 ? 17.488 -11.903 -4.078 1.00 42.31 80 HIS A C 1
ATOM 649 O O . HIS A 1 80 ? 17.395 -11.767 -5.294 1.00 42.31 80 HIS A O 1
ATOM 655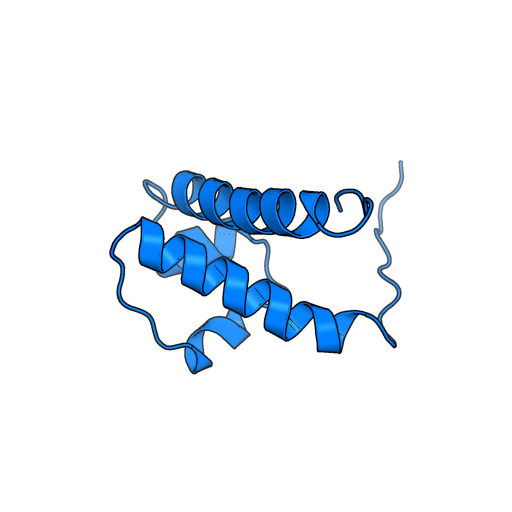 N N . LEU A 1 81 ? 17.412 -10.925 -3.168 1.00 48.75 81 LEU A N 1
ATOM 656 C CA . LEU A 1 81 ? 17.779 -9.506 -3.233 1.00 48.75 81 LEU A CA 1
ATOM 657 C C . LEU A 1 81 ? 17.647 -8.797 -4.597 1.00 48.75 81 LEU A C 1
ATOM 659 O O . LEU A 1 81 ? 18.544 -8.906 -5.436 1.00 48.75 81 LEU A O 1
ATOM 663 N N . PHE A 1 82 ? 16.635 -7.933 -4.747 1.00 38.88 82 PHE A N 1
ATOM 664 C CA . PHE A 1 82 ? 16.765 -6.752 -5.606 1.00 38.88 82 PHE A CA 1
ATOM 665 C C . PHE A 1 82 ? 16.322 -5.485 -4.864 1.00 38.88 82 PHE A C 1
ATOM 667 O O . PHE A 1 82 ? 15.158 -5.209 -4.603 1.00 38.88 82 PHE A O 1
ATOM 674 N N . MET A 1 83 ? 17.352 -4.729 -4.502 1.00 34.62 83 MET A N 1
ATOM 675 C CA . MET A 1 83 ? 17.364 -3.486 -3.750 1.00 34.62 83 MET A CA 1
ATOM 676 C C . MET A 1 83 ? 16.373 -2.428 -4.260 1.00 34.62 83 MET A C 1
ATOM 678 O O . MET A 1 83 ? 16.236 -2.213 -5.462 1.00 34.62 83 MET A O 1
ATOM 682 N N . MET A 1 84 ? 15.770 -1.749 -3.277 1.00 35.78 84 MET A N 1
ATOM 683 C CA . MET A 1 84 ? 15.098 -0.447 -3.331 1.00 35.78 84 MET A CA 1
ATOM 684 C C . MET A 1 84 ? 15.435 0.416 -4.548 1.00 35.78 84 MET A C 1
ATOM 686 O O . MET A 1 84 ? 16.590 0.800 -4.743 1.00 35.78 84 MET A O 1
ATOM 690 N N . VAL A 1 85 ? 14.377 0.870 -5.208 1.00 35.97 85 VAL A N 1
ATOM 691 C CA . VAL A 1 85 ? 14.248 2.233 -5.733 1.00 35.97 85 VAL A CA 1
ATOM 692 C C . VAL A 1 85 ? 12.794 2.657 -5.599 1.00 35.97 85 VAL A C 1
ATOM 694 O O . VAL A 1 85 ? 11.911 1.816 -5.878 1.00 35.97 85 VAL A O 1
#

Secondary structure (DSSP, 8-state):
---------TTTHHHHHHHHHHHHHHHHHHTT----HHHHGGGSSS-HHHHHHHHH-HHHHHHHHHHHHHHHHHHHTTS------

Organism: NCBI:txid561177